Protein AF-A0A9W3KLZ2-F1 (afdb_monomer_lite)

Sequence (161 aa):
MPVNIFKDSNYKIVMDTFIFTRSITNVEMKDFDESSELDFRDRYNSYVSNKNINLKKDFKLLIIHMKHEINEKAKSSPLEGFVLNKGSGLVIGDKELASGNQFLEYQQTYITTDYMVGRTIKESGNIVLAIPNEYAKNKSLQLKLVQKIDGKNQLVYIDLN

pLDDT: mean 89.68, std 8.0, range [60.78, 97.56]

Radius of gyration: 16.18 Å; chains: 1; bounding box: 40×31×42 Å

Organism: NCBI:txid529122

Structure (mmCIF, N/CA/C/O backbone):
data_AF-A0A9W3KLZ2-F1
#
_entry.id   AF-A0A9W3KLZ2-F1
#
loop_
_atom_site.group_PDB
_atom_site.id
_atom_site.type_symbol
_atom_site.label_atom_id
_atom_site.label_alt_id
_atom_site.label_comp_id
_atom_site.label_asym_id
_atom_site.label_entity_id
_atom_site.label_seq_id
_atom_site.pdbx_PDB_ins_code
_atom_site.Cartn_x
_atom_site.Cartn_y
_atom_site.Cartn_z
_atom_site.occupancy
_atom_site.B_iso_or_equiv
_atom_site.auth_seq_id
_atom_site.auth_comp_id
_atom_site.auth_asym_id
_atom_site.auth_atom_id
_atom_site.pdbx_PDB_model_num
ATOM 1 N N . MET A 1 1 ? 10.276 -9.858 5.430 1.00 66.06 1 MET A N 1
ATOM 2 C CA . MET A 1 1 ? 11.121 -10.034 4.223 1.00 66.06 1 MET A CA 1
ATOM 3 C C . MET A 1 1 ? 10.537 -9.191 3.101 1.00 66.06 1 MET A C 1
ATOM 5 O O . MET A 1 1 ? 9.317 -9.079 3.072 1.00 66.06 1 MET A O 1
ATOM 9 N N . PRO A 1 2 ? 11.355 -8.609 2.208 1.00 86.69 2 PRO A N 1
ATOM 10 C CA . PRO A 1 2 ? 10.848 -7.821 1.090 1.00 86.69 2 PRO A CA 1
ATOM 11 C C . PRO A 1 2 ? 9.979 -8.673 0.155 1.00 86.69 2 PRO A C 1
ATOM 13 O O . PRO A 1 2 ? 10.335 -9.812 -0.145 1.00 86.69 2 PRO A O 1
ATOM 16 N N . VAL A 1 3 ? 8.861 -8.122 -0.316 1.00 93.31 3 VAL A N 1
ATOM 17 C CA . VAL A 1 3 ? 7.943 -8.772 -1.261 1.00 93.31 3 VAL A CA 1
ATO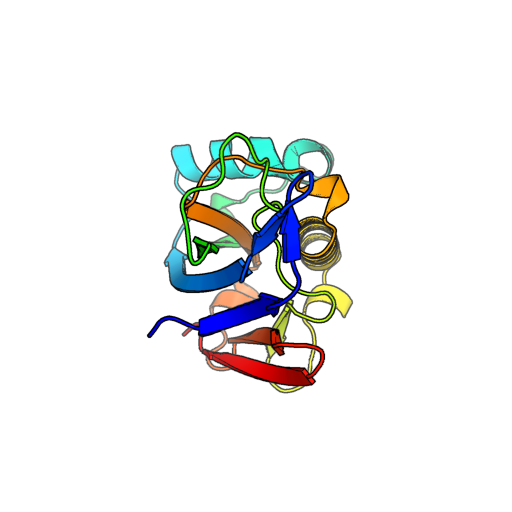M 18 C C . VAL A 1 3 ? 7.951 -7.991 -2.567 1.00 93.31 3 VAL A C 1
ATOM 20 O O . VAL A 1 3 ? 7.467 -6.862 -2.621 1.00 93.31 3 VAL A O 1
ATOM 23 N N . ASN A 1 4 ? 8.479 -8.588 -3.635 1.00 94.12 4 ASN A N 1
ATOM 24 C CA . ASN A 1 4 ? 8.435 -7.986 -4.968 1.00 94.12 4 ASN A CA 1
ATOM 25 C C . ASN A 1 4 ? 6.995 -8.010 -5.474 1.00 94.12 4 ASN A C 1
ATOM 27 O O . ASN A 1 4 ? 6.420 -9.082 -5.618 1.00 94.12 4 ASN A O 1
ATOM 31 N N . ILE A 1 5 ? 6.398 -6.854 -5.742 1.00 94.62 5 ILE A N 1
ATOM 32 C CA . ILE A 1 5 ? 5.016 -6.786 -6.230 1.00 94.62 5 ILE A CA 1
ATOM 33 C C . ILE A 1 5 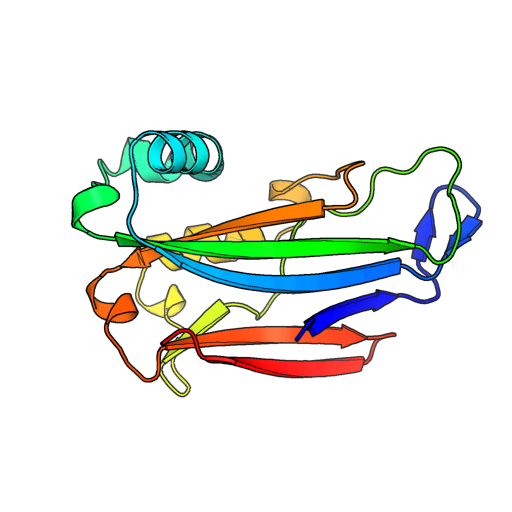? 4.955 -6.542 -7.731 1.00 94.62 5 ILE A C 1
ATOM 35 O O . ILE A 1 5 ? 4.014 -6.983 -8.381 1.00 94.62 5 ILE A O 1
ATOM 39 N N . PHE A 1 6 ? 5.956 -5.894 -8.312 1.00 94.81 6 PHE A N 1
ATOM 40 C CA . PHE A 1 6 ? 6.026 -5.685 -9.749 1.00 94.81 6 PHE A CA 1
ATOM 41 C C . PHE A 1 6 ? 7.460 -5.866 -10.223 1.00 94.81 6 PHE A C 1
ATOM 43 O O . PHE A 1 6 ? 8.388 -5.379 -9.580 1.00 94.81 6 PHE A O 1
ATOM 50 N N . LYS A 1 7 ? 7.630 -6.571 -11.337 1.00 94.75 7 LYS A N 1
ATOM 51 C CA . LYS A 1 7 ? 8.891 -6.648 -12.060 1.00 94.75 7 LYS A CA 1
ATOM 52 C C . LYS A 1 7 ? 8.597 -6.622 -13.549 1.00 94.75 7 LYS A C 1
ATOM 54 O O . LYS A 1 7 ? 7.804 -7.435 -14.024 1.00 94.75 7 LYS A O 1
ATOM 59 N N . ASP A 1 8 ? 9.267 -5.729 -14.258 1.00 93.69 8 ASP A N 1
ATOM 60 C CA . ASP A 1 8 ? 9.261 -5.681 -15.713 1.00 93.69 8 ASP A CA 1
ATOM 61 C C . ASP A 1 8 ? 10.703 -5.615 -16.214 1.00 93.69 8 ASP A C 1
ATOM 63 O O . ASP A 1 8 ? 11.407 -4.622 -16.022 1.00 93.69 8 ASP A O 1
ATOM 67 N N . SER A 1 9 ? 11.154 -6.711 -16.824 1.00 93.88 9 SER A N 1
ATOM 68 C CA . SER A 1 9 ? 12.493 -6.811 -17.411 1.00 93.88 9 SER A CA 1
ATOM 69 C C . SER A 1 9 ? 12.641 -6.039 -18.728 1.00 93.88 9 SER A C 1
ATOM 71 O O . SER A 1 9 ? 13.757 -5.911 -19.220 1.00 93.88 9 SER A O 1
ATOM 73 N N . ASN A 1 10 ? 11.541 -5.533 -19.297 1.00 92.31 10 ASN A N 1
ATOM 74 C CA . ASN A 1 10 ? 11.519 -4.736 -20.522 1.00 92.31 10 ASN A CA 1
ATOM 75 C C . ASN A 1 10 ? 11.023 -3.302 -20.269 1.00 92.31 10 ASN A C 1
ATOM 77 O O . ASN A 1 10 ? 10.494 -2.653 -21.179 1.00 92.31 10 ASN A O 1
ATOM 81 N N . TYR A 1 11 ? 11.189 -2.799 -19.043 1.00 89.00 11 TYR A N 1
ATOM 82 C CA . TYR A 1 11 ? 10.666 -1.502 -18.646 1.00 89.00 11 TYR A CA 1
ATOM 83 C C . TYR A 1 11 ? 11.409 -0.379 -19.375 1.00 89.00 11 TYR A C 1
ATOM 85 O O . TYR A 1 11 ? 12.622 -0.201 -19.231 1.00 89.00 11 TYR A O 1
ATOM 93 N N . LYS A 1 12 ? 10.676 0.387 -20.187 1.00 87.19 12 LYS A N 1
ATOM 94 C CA . LYS A 1 12 ? 11.258 1.452 -21.007 1.00 87.19 12 LYS A CA 1
ATOM 95 C C . LYS A 1 12 ? 11.318 2.759 -20.243 1.00 87.19 12 LYS A C 1
ATOM 97 O O . LYS A 1 12 ? 10.301 3.301 -19.814 1.00 87.19 12 LYS A O 1
ATOM 102 N N . ILE A 1 13 ? 12.518 3.307 -20.166 1.00 80.69 13 ILE A N 1
ATOM 103 C CA . ILE A 1 13 ? 12.788 4.610 -19.587 1.00 80.69 13 ILE A CA 1
ATOM 104 C C . ILE A 1 13 ? 13.496 5.436 -20.651 1.00 80.69 13 ILE A C 1
ATOM 106 O O . ILE A 1 13 ? 14.642 5.173 -21.012 1.00 80.69 13 ILE A O 1
ATOM 110 N N . VAL A 1 14 ? 12.804 6.459 -21.153 1.00 79.88 14 VAL A N 1
ATOM 111 C CA . VAL A 1 14 ? 13.256 7.235 -22.315 1.00 79.88 14 VAL A CA 1
ATOM 112 C C . VAL A 1 14 ? 13.456 6.290 -23.514 1.00 79.88 14 VAL A C 1
ATOM 114 O O . VAL A 1 14 ? 12.468 5.766 -24.026 1.00 79.88 14 VAL A O 1
ATOM 117 N N . MET A 1 15 ? 14.693 6.055 -23.955 1.00 79.06 15 MET A N 1
ATOM 118 C CA . MET A 1 15 ? 15.032 5.192 -25.095 1.00 79.06 15 MET A CA 1
ATOM 119 C C . MET A 1 15 ? 15.695 3.876 -24.672 1.00 79.06 15 MET A C 1
ATOM 121 O O . MET A 1 15 ? 15.858 2.989 -25.507 1.00 79.06 15 MET A O 1
ATOM 125 N N . ASP A 1 16 ? 16.026 3.737 -23.388 1.00 84.12 16 ASP A N 1
ATOM 126 C CA . ASP A 1 16 ? 16.756 2.594 -22.858 1.00 84.12 16 ASP A CA 1
ATOM 127 C C . ASP A 1 16 ? 15.800 1.641 -22.124 1.00 84.12 16 ASP A C 1
ATOM 129 O O . ASP A 1 16 ? 14.753 2.036 -21.594 1.00 84.12 16 ASP A O 1
ATOM 133 N N . THR A 1 17 ? 16.148 0.356 -22.134 1.00 89.06 17 THR A N 1
ATOM 134 C CA . THR A 1 17 ? 15.374 -0.705 -21.481 1.00 89.06 17 THR A CA 1
ATOM 135 C C . THR A 1 17 ? 16.082 -1.132 -20.207 1.00 89.06 17 THR A C 1
ATOM 137 O O . THR A 1 17 ? 17.271 -1.438 -20.237 1.00 89.06 17 THR A O 1
ATOM 140 N N . PHE A 1 18 ? 15.342 -1.169 -19.104 1.00 89.56 18 PHE A N 1
ATOM 141 C CA . PHE A 1 18 ? 15.845 -1.544 -17.788 1.00 89.56 18 PHE A CA 1
ATOM 142 C C . PHE A 1 18 ? 14.997 -2.662 -17.193 1.00 89.56 18 PHE A C 1
ATOM 144 O O . PHE A 1 18 ? 13.838 -2.861 -17.559 1.00 89.56 18 PHE A O 1
ATOM 151 N N . ILE A 1 19 ? 15.567 -3.348 -16.207 1.00 92.25 19 ILE A N 1
ATOM 152 C CA . ILE A 1 19 ? 14.798 -4.189 -15.297 1.00 92.25 19 ILE A CA 1
ATOM 153 C C . ILE A 1 19 ? 14.311 -3.286 -14.174 1.00 92.25 19 ILE A C 1
ATOM 155 O O . ILE A 1 19 ? 15.110 -2.860 -13.342 1.00 92.25 19 ILE A O 1
ATOM 159 N N . PHE A 1 20 ? 13.011 -3.009 -14.143 1.00 92.81 20 PHE A N 1
ATOM 160 C CA . PHE A 1 20 ? 12.377 -2.277 -13.053 1.00 92.81 20 PHE A CA 1
ATOM 161 C C . PHE A 1 20 ? 11.733 -3.250 -12.072 1.00 92.81 20 PHE A C 1
ATOM 163 O O . PHE A 1 20 ? 11.024 -4.173 -12.474 1.00 92.81 20 PHE A O 1
ATOM 170 N N . THR A 1 21 ? 11.961 -3.031 -10.780 1.00 94.19 21 THR A N 1
ATOM 171 C CA . THR A 1 21 ? 11.335 -3.788 -9.694 1.00 94.19 21 THR A CA 1
ATOM 172 C C . THR A 1 21 ? 10.721 -2.830 -8.681 1.00 94.19 21 THR A C 1
ATOM 174 O O . THR A 1 21 ? 11.359 -1.870 -8.254 1.00 94.19 21 THR A O 1
ATOM 177 N N . ARG A 1 22 ? 9.486 -3.115 -8.263 1.00 94.56 22 ARG A N 1
ATOM 178 C CA . ARG A 1 22 ? 8.816 -2.463 -7.136 1.00 94.56 22 ARG A CA 1
ATOM 179 C C . ARG A 1 22 ? 8.518 -3.496 -6.067 1.00 94.56 22 ARG A C 1
ATOM 181 O O . ARG A 1 22 ? 7.871 -4.512 -6.341 1.00 94.56 22 ARG A O 1
ATOM 188 N N . SER A 1 23 ? 8.929 -3.195 -4.843 1.00 96.00 23 SER A N 1
ATOM 189 C CA . SER A 1 23 ? 8.842 -4.124 -3.721 1.00 96.00 23 SER A CA 1
ATOM 190 C C . SER A 1 23 ? 8.315 -3.442 -2.473 1.00 96.00 23 SER A C 1
ATOM 192 O O . SER A 1 23 ? 8.601 -2.273 -2.222 1.00 96.00 23 SER A O 1
ATOM 194 N N . ILE A 1 24 ? 7.570 -4.195 -1.673 1.00 96.88 24 ILE A N 1
ATOM 195 C CA . ILE A 1 24 ? 7.212 -3.823 -0.307 1.00 96.88 24 ILE A CA 1
ATOM 196 C C . ILE A 1 24 ? 8.353 -4.277 0.595 1.00 96.88 24 ILE A C 1
ATOM 198 O O . ILE A 1 24 ? 8.695 -5.457 0.610 1.00 96.88 24 ILE A O 1
ATOM 202 N N . THR A 1 25 ? 8.964 -3.353 1.326 1.00 96.56 25 THR A N 1
ATOM 203 C CA . THR A 1 25 ? 10.090 -3.643 2.224 1.00 96.56 25 THR A CA 1
ATOM 204 C C . THR A 1 25 ? 9.621 -3.934 3.642 1.00 96.56 25 THR A C 1
ATOM 206 O O . THR A 1 25 ? 10.184 -4.806 4.303 1.00 96.56 25 THR A O 1
ATOM 209 N N . ASN A 1 26 ? 8.582 -3.230 4.090 1.00 95.75 26 ASN A N 1
ATOM 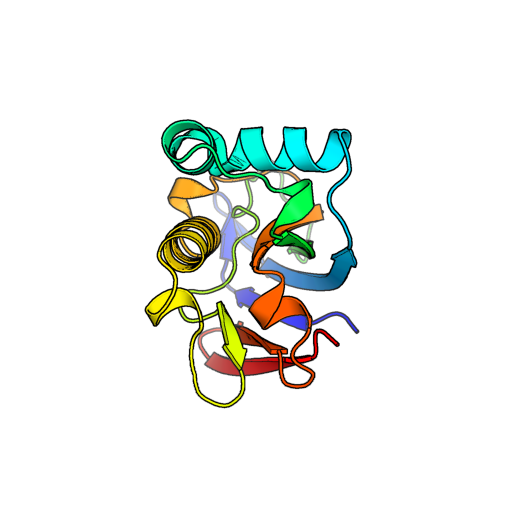210 C CA . ASN A 1 26 ? 7.984 -3.385 5.406 1.00 95.75 26 ASN A CA 1
ATOM 211 C C . ASN A 1 26 ? 6.504 -2.986 5.376 1.00 95.75 26 ASN A C 1
ATOM 213 O O . ASN A 1 26 ? 6.109 -2.114 4.602 1.00 95.75 26 ASN A O 1
ATOM 217 N N . VAL A 1 27 ? 5.702 -3.585 6.250 1.00 96.06 27 VAL A N 1
ATOM 218 C CA . VAL A 1 27 ? 4.324 -3.165 6.507 1.00 96.06 27 VAL A CA 1
ATOM 219 C C . VAL A 1 27 ? 4.174 -2.984 8.008 1.00 96.06 27 VAL A C 1
ATOM 221 O O . VAL A 1 27 ? 4.537 -3.871 8.772 1.00 96.06 27 VAL A O 1
ATOM 224 N N . GLU A 1 28 ? 3.667 -1.833 8.431 1.00 95.25 28 GLU A N 1
ATOM 225 C CA . GLU A 1 28 ? 3.451 -1.523 9.842 1.00 95.25 28 GLU A CA 1
ATOM 226 C C . GLU A 1 28 ? 2.049 -0.967 10.062 1.00 95.25 28 GLU A C 1
ATOM 228 O O . GLU A 1 28 ? 1.527 -0.213 9.241 1.00 95.25 28 GLU A O 1
ATOM 233 N N . MET A 1 29 ? 1.449 -1.327 11.193 1.00 96.00 29 MET A N 1
ATOM 234 C CA . MET A 1 29 ? 0.184 -0.770 11.647 1.00 96.00 29 MET A CA 1
ATOM 235 C C . MET A 1 29 ? 0.406 -0.056 12.978 1.00 96.00 29 MET A C 1
ATOM 237 O O . MET A 1 29 ? 0.980 -0.626 13.905 1.00 96.00 29 MET A O 1
ATOM 241 N N . LYS A 1 30 ? -0.041 1.195 13.076 1.00 96.44 30 LYS A N 1
ATOM 242 C CA . LYS A 1 30 ? 0.120 2.027 14.273 1.00 96.44 30 LYS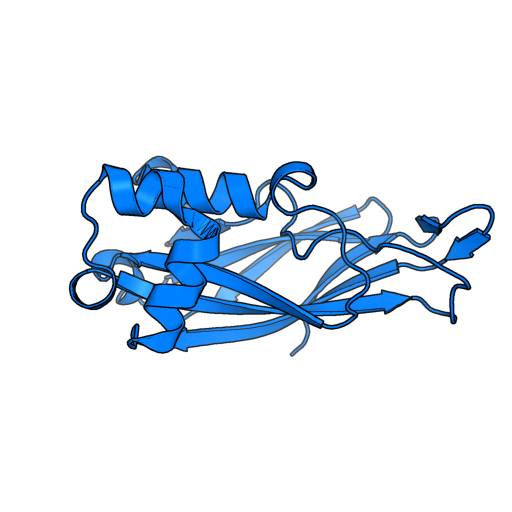 A CA 1
ATOM 243 C C . LYS A 1 30 ? -1.083 2.935 14.508 1.00 96.44 30 LYS A C 1
ATOM 245 O O . LYS A 1 30 ? -1.981 3.036 13.675 1.00 96.44 30 LYS A O 1
ATOM 250 N N . ASP A 1 31 ? -1.110 3.582 15.664 1.00 97.31 31 ASP A N 1
ATOM 251 C CA . ASP A 1 31 ? -2.065 4.653 15.943 1.00 97.31 31 ASP A CA 1
ATOM 252 C C . ASP A 1 31 ? -1.732 5.919 15.151 1.00 97.31 31 ASP A C 1
ATOM 254 O O . ASP A 1 31 ? -0.567 6.200 14.860 1.00 97.31 31 ASP A O 1
ATOM 258 N N . PHE A 1 32 ? -2.766 6.690 14.813 1.00 96.50 32 PHE A N 1
ATOM 259 C CA . PHE A 1 32 ? -2.579 8.032 14.277 1.00 96.50 32 PHE A CA 1
ATOM 260 C C . PHE A 1 32 ? -2.091 8.979 15.378 1.00 96.50 32 PHE A C 1
ATOM 262 O O . PHE A 1 32 ? -2.677 9.075 16.458 1.00 96.50 32 PHE A O 1
ATOM 269 N N . ASP A 1 33 ? -1.051 9.734 15.057 1.00 94.75 33 ASP A N 1
ATOM 270 C CA . ASP A 1 33 ? -0.582 10.904 15.795 1.00 94.75 33 ASP A CA 1
ATOM 271 C C . ASP A 1 33 ? -0.881 12.187 14.991 1.00 94.75 33 ASP A C 1
ATOM 273 O O . ASP A 1 33 ? -1.494 12.144 13.925 1.00 94.75 33 ASP A O 1
ATOM 277 N N . GLU A 1 34 ? -0.507 13.357 15.512 1.00 91.88 34 GLU A N 1
ATOM 278 C CA . GLU A 1 34 ? -0.744 14.635 14.818 1.00 91.88 34 GLU A CA 1
ATOM 279 C C . GLU A 1 34 ? -0.053 14.715 13.454 1.00 91.88 34 GLU A C 1
ATOM 281 O O . GLU A 1 34 ? -0.658 15.160 12.481 1.00 91.88 34 GLU A O 1
ATOM 286 N N . SER A 1 35 ? 1.197 14.258 13.365 1.00 93.69 35 SER A N 1
ATOM 287 C CA . SER A 1 35 ? 1.984 14.357 12.135 1.00 93.69 35 SER A CA 1
ATOM 288 C C . SER A 1 35 ? 1.445 13.434 11.045 1.00 93.69 35 SER A C 1
ATOM 290 O O . SER A 1 35 ? 1.318 13.843 9.892 1.00 93.69 35 SER A O 1
ATOM 292 N N . SER A 1 36 ? 1.106 12.202 11.407 1.00 93.75 36 SER A N 1
ATOM 293 C CA . SER A 1 36 ? 0.568 11.212 10.481 1.00 93.75 36 SER A CA 1
ATOM 294 C C . SER A 1 36 ? -0.870 11.508 10.067 1.00 93.75 36 SER A C 1
ATOM 296 O O . SER A 1 36 ? -1.253 11.181 8.947 1.00 93.75 36 SER A O 1
ATOM 298 N N . GLU A 1 37 ? -1.659 12.170 10.916 1.00 92.06 37 GLU A N 1
ATOM 299 C CA . GLU A 1 37 ? -2.970 12.680 10.520 1.00 92.06 37 GLU A CA 1
ATOM 300 C C . GLU A 1 37 ? -2.850 13.768 9.443 1.00 92.06 37 GLU A C 1
ATOM 302 O O . GLU A 1 37 ? -3.595 13.733 8.463 1.00 92.06 37 GLU A O 1
ATOM 307 N N . LEU A 1 38 ? -1.907 14.704 9.595 1.00 90.69 38 LEU A N 1
ATOM 308 C CA . LEU A 1 38 ? -1.658 15.746 8.596 1.00 90.69 38 LEU A CA 1
ATOM 309 C C . LEU A 1 38 ? -1.184 15.149 7.263 1.00 90.69 38 LEU A C 1
ATOM 311 O O . LEU A 1 38 ? -1.818 15.400 6.241 1.00 90.69 38 LEU A O 1
ATOM 315 N N . ASP A 1 39 ? -0.162 14.281 7.276 1.00 91.25 39 ASP A N 1
ATOM 316 C CA . ASP A 1 39 ? 0.326 13.598 6.060 1.00 91.25 39 ASP A CA 1
ATOM 317 C C . ASP A 1 39 ? -0.788 12.793 5.371 1.00 91.25 39 ASP A C 1
ATOM 319 O O . ASP A 1 39 ? -0.923 12.801 4.147 1.00 91.25 39 ASP A O 1
ATOM 323 N N . PHE A 1 40 ? -1.643 12.125 6.149 1.00 92.38 40 PHE A N 1
ATOM 324 C CA . PHE A 1 40 ? -2.762 11.375 5.593 1.00 92.38 40 PHE A CA 1
ATOM 325 C C . PHE A 1 40 ? -3.810 12.295 4.951 1.00 92.38 40 PHE A C 1
ATOM 327 O O . PHE A 1 40 ? -4.314 12.005 3.861 1.00 92.38 40 PHE A O 1
ATOM 334 N N . ARG A 1 41 ? -4.146 13.413 5.606 1.00 89.69 41 ARG A N 1
ATOM 335 C CA . ARG A 1 41 ? -5.087 14.406 5.071 1.00 89.69 41 ARG A CA 1
ATOM 336 C C . ARG A 1 41 ? -4.557 15.039 3.796 1.00 89.69 41 ARG A C 1
ATOM 338 O O . ARG A 1 41 ? -5.342 15.181 2.869 1.00 89.69 41 ARG A O 1
ATOM 345 N N . ASP A 1 42 ? -3.264 15.320 3.694 1.00 87.06 42 ASP A N 1
ATOM 346 C CA . ASP A 1 42 ? -2.670 15.863 2.467 1.00 87.06 42 ASP A CA 1
ATOM 347 C C . ASP A 1 42 ? -2.841 14.911 1.271 1.00 87.06 42 ASP A C 1
ATOM 349 O O . ASP A 1 42 ? -3.095 15.352 0.150 1.00 87.06 42 ASP A O 1
ATOM 353 N N . ARG A 1 43 ? -2.792 13.594 1.511 1.00 86.75 43 ARG A N 1
ATOM 354 C CA . ARG A 1 43 ? -2.945 12.561 0.470 1.00 86.75 43 ARG A CA 1
ATOM 355 C C . ARG A 1 43 ? -4.401 12.263 0.100 1.00 86.75 43 ARG A C 1
ATOM 357 O O . ARG A 1 43 ? -4.678 11.947 -1.052 1.00 86.75 43 ARG A O 1
ATOM 364 N N . TYR A 1 44 ? -5.336 12.358 1.050 1.00 86.00 44 TYR A N 1
ATOM 365 C CA . TYR A 1 44 ? -6.737 11.930 0.870 1.00 86.00 44 TYR A CA 1
ATOM 366 C C . TYR A 1 44 ? -7.780 13.030 1.133 1.00 86.00 44 TYR A C 1
ATOM 368 O O . TYR A 1 44 ? -8.958 12.732 1.361 1.00 86.00 44 TYR A O 1
ATOM 376 N N . ASN A 1 45 ? -7.362 14.299 1.096 1.00 75.75 45 ASN A N 1
ATOM 377 C CA . ASN A 1 45 ? -8.103 15.458 1.608 1.00 75.75 45 ASN A CA 1
ATOM 378 C C . ASN A 1 45 ? -9.580 15.507 1.182 1.00 75.75 45 ASN A C 1
ATOM 380 O O . ASN A 1 45 ? -10.468 15.722 2.007 1.00 75.75 45 ASN A O 1
ATOM 384 N N . SER A 1 46 ? -9.853 15.253 -0.102 1.00 71.25 46 SER A N 1
ATOM 385 C CA . SER A 1 46 ? -11.193 15.358 -0.690 1.00 71.25 46 SER A CA 1
ATOM 386 C C . SER A 1 46 ? -12.227 14.455 -0.013 1.00 71.25 46 SER A C 1
ATOM 388 O O . SER A 1 46 ? -13.388 14.840 0.096 1.00 71.25 46 SER A O 1
ATOM 390 N N . TYR A 1 47 ? -11.843 13.276 0.475 1.00 72.81 47 TYR A N 1
ATOM 391 C CA . TYR A 1 47 ? -12.776 12.370 1.145 1.00 72.81 47 TYR A CA 1
ATOM 392 C C . TYR A 1 47 ? -12.822 12.624 2.655 1.00 72.81 47 TYR A C 1
ATOM 394 O O . TYR A 1 47 ? -13.902 12.694 3.245 1.00 72.81 47 TYR A O 1
ATOM 402 N N . VAL A 1 48 ? -11.656 12.799 3.284 1.00 73.50 48 VAL A N 1
ATOM 403 C CA . VAL A 1 48 ? -11.536 12.923 4.746 1.00 73.50 48 VAL A CA 1
ATOM 404 C C . VAL A 1 48 ? -12.191 14.210 5.252 1.00 73.50 48 VAL A C 1
ATOM 406 O O . VAL A 1 48 ? -12.941 14.175 6.231 1.00 73.50 48 VAL A O 1
ATOM 409 N N . SER A 1 49 ? -11.950 15.335 4.574 1.00 71.44 49 SER A N 1
ATOM 410 C CA . SER A 1 49 ? -12.469 16.642 4.989 1.00 71.44 49 SER A CA 1
ATOM 411 C C . SER A 1 49 ? -13.973 16.772 4.742 1.00 71.44 49 SER A C 1
ATOM 413 O O . SER A 1 49 ? -14.690 17.295 5.589 1.00 71.44 49 SER A O 1
ATOM 415 N N . ASN A 1 50 ? -14.486 16.199 3.649 1.00 74.88 50 ASN A N 1
ATOM 416 C CA . ASN A 1 50 ? -15.917 16.243 3.321 1.00 74.88 50 ASN A CA 1
ATOM 417 C C . ASN A 1 50 ? -16.792 15.373 4.237 1.00 74.88 50 ASN A C 1
ATOM 419 O O . ASN A 1 50 ? -17.997 15.597 4.334 1.00 74.88 50 ASN A O 1
ATOM 423 N N . LYS A 1 51 ? -16.212 14.358 4.886 1.00 79.69 51 LYS A N 1
ATOM 424 C CA . LYS A 1 51 ? -16.942 13.395 5.727 1.00 79.69 51 LYS A CA 1
ATOM 425 C C . LYS A 1 51 ? -16.700 13.577 7.230 1.00 79.69 51 LYS A C 1
ATOM 427 O O . LYS A 1 51 ? -17.233 12.792 8.006 1.00 79.69 51 LYS A O 1
ATOM 432 N N . ASN A 1 52 ? -15.931 14.595 7.636 1.00 78.88 52 ASN A N 1
ATOM 433 C CA . ASN A 1 52 ? -15.584 14.886 9.034 1.00 78.88 52 ASN A CA 1
ATOM 434 C C . ASN A 1 52 ? -15.064 13.651 9.804 1.00 78.88 52 ASN A C 1
ATOM 436 O O . ASN A 1 52 ? -15.493 13.358 10.920 1.00 78.88 52 ASN A O 1
ATOM 440 N N . ILE A 1 53 ? -14.170 12.886 9.171 1.00 85.19 53 ILE A N 1
ATOM 441 C CA . ILE A 1 53 ? -13.651 11.629 9.726 1.00 85.19 53 ILE A CA 1
ATOM 442 C C . ILE A 1 53 ? -12.670 11.923 10.870 1.00 85.19 53 ILE A C 1
ATOM 444 O O . ILE A 1 53 ? -11.729 12.707 10.701 1.00 85.19 53 ILE A O 1
ATOM 448 N N . ASN A 1 54 ? -12.855 11.250 12.012 1.00 89.12 54 ASN A N 1
ATOM 449 C CA . ASN A 1 54 ? -11.935 11.300 13.148 1.00 89.12 54 ASN A CA 1
ATOM 450 C C . ASN A 1 54 ? -10.920 10.145 13.078 1.00 89.12 54 ASN A C 1
ATOM 452 O O . ASN A 1 54 ? -11.142 9.056 13.609 1.00 89.12 54 ASN A O 1
ATOM 456 N N . LEU A 1 55 ? -9.791 10.393 12.408 1.00 91.81 55 LEU A N 1
ATOM 457 C CA . LEU A 1 55 ? -8.763 9.380 12.144 1.00 91.81 55 LEU A CA 1
ATOM 458 C C . LEU A 1 55 ? -8.174 8.787 13.432 1.00 91.81 55 LEU A C 1
ATOM 460 O O . LEU A 1 55 ? -8.099 7.569 13.557 1.00 91.81 55 LEU A O 1
ATOM 464 N N . LYS A 1 56 ? -7.837 9.626 14.420 1.00 92.62 56 LYS A N 1
ATOM 465 C CA . LYS A 1 56 ? -7.235 9.185 15.692 1.00 92.62 56 LYS A CA 1
ATOM 466 C C . LYS A 1 56 ? -8.136 8.281 16.521 1.00 92.62 56 LYS A C 1
ATOM 468 O O . LYS A 1 56 ? -7.648 7.391 17.210 1.00 92.62 56 LYS A O 1
ATOM 473 N N . LYS A 1 57 ? -9.445 8.531 16.498 1.00 92.75 57 LYS A N 1
ATOM 474 C CA . LYS A 1 57 ? -10.396 7.787 17.327 1.00 92.75 57 LYS A CA 1
ATOM 475 C C . LYS A 1 57 ? -10.849 6.489 16.669 1.00 92.75 57 LYS A C 1
ATOM 477 O O . LYS A 1 57 ? -10.989 5.474 17.353 1.00 92.75 57 LYS A O 1
ATOM 482 N N . ASP A 1 58 ? -11.090 6.526 15.362 1.00 94.12 58 ASP A N 1
ATOM 483 C CA . ASP A 1 58 ? -11.871 5.488 14.688 1.00 94.12 58 ASP A CA 1
ATOM 484 C C . ASP A 1 58 ? -11.017 4.565 13.800 1.00 94.12 58 ASP A C 1
ATOM 486 O O . ASP A 1 58 ? -11.499 3.511 13.375 1.00 94.12 58 ASP A O 1
ATOM 490 N N . PHE A 1 59 ? -9.744 4.907 13.557 1.00 96.00 59 PHE A N 1
ATOM 491 C CA . PHE A 1 59 ? -8.878 4.201 12.612 1.00 96.00 59 PHE A CA 1
ATOM 492 C C . PHE A 1 59 ? -7.486 3.892 13.182 1.00 96.00 59 PHE A C 1
ATOM 494 O O . PHE A 1 59 ? -6.940 4.633 13.996 1.00 96.00 59 PHE A O 1
ATOM 501 N N . LYS A 1 60 ? -6.880 2.817 12.670 1.00 97.00 60 LYS A N 1
ATOM 502 C CA . LYS A 1 60 ? -5.432 2.585 12.693 1.00 97.00 60 LYS A CA 1
ATOM 503 C C . LYS A 1 60 ? -4.823 3.021 11.366 1.00 97.00 60 LYS A C 1
ATOM 505 O O . LYS A 1 60 ? -5.453 2.908 10.314 1.00 97.00 60 LYS A O 1
ATOM 510 N N . LEU A 1 61 ? -3.581 3.474 11.413 1.00 97.44 61 LEU A N 1
ATOM 511 C CA . LEU A 1 61 ? -2.780 3.793 10.244 1.00 97.44 61 LEU A CA 1
ATOM 512 C C . LEU A 1 61 ? -1.973 2.564 9.822 1.00 97.44 61 LEU A C 1
ATOM 514 O O . LEU A 1 61 ? -1.137 2.085 10.584 1.00 97.44 61 LEU A O 1
ATOM 518 N N . LEU A 1 62 ? -2.192 2.090 8.600 1.00 97.56 62 LEU A N 1
ATOM 519 C CA . LEU A 1 62 ? -1.326 1.134 7.923 1.00 97.56 62 LEU A CA 1
ATOM 520 C C . LEU A 1 62 ? -0.339 1.889 7.036 1.00 97.56 62 LEU A C 1
ATOM 522 O O . LEU A 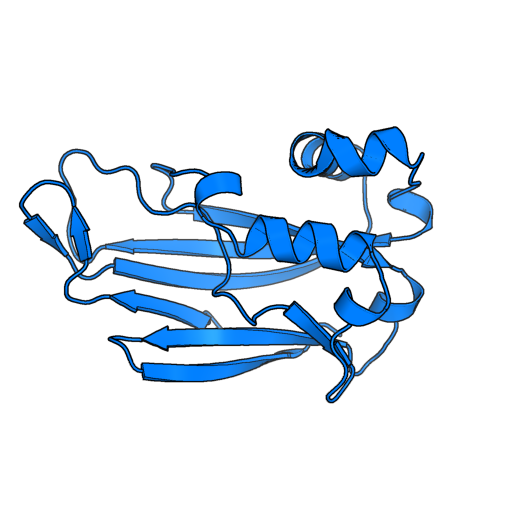1 62 ? -0.754 2.674 6.183 1.00 97.56 62 LEU A O 1
ATOM 526 N N . ILE A 1 63 ? 0.949 1.609 7.193 1.00 96.94 63 ILE A N 1
ATOM 527 C CA . ILE A 1 63 ? 2.018 2.134 6.348 1.00 96.94 63 ILE A CA 1
ATOM 528 C C . ILE A 1 63 ? 2.677 0.960 5.632 1.00 96.94 63 ILE A C 1
ATOM 530 O O . ILE A 1 63 ? 3.186 0.029 6.253 1.00 96.94 63 ILE A O 1
ATOM 534 N N . ILE A 1 64 ? 2.674 1.017 4.306 1.00 97.06 64 ILE A N 1
ATOM 535 C CA . ILE A 1 64 ? 3.323 0.051 3.426 1.00 97.06 64 ILE A CA 1
ATOM 536 C C . ILE A 1 64 ? 4.559 0.743 2.866 1.00 97.06 64 ILE A C 1
ATOM 538 O O . ILE A 1 64 ? 4.461 1.611 1.997 1.00 97.06 64 ILE A O 1
ATOM 542 N N . HIS A 1 65 ? 5.724 0.382 3.391 1.00 96.81 65 HIS A N 1
ATOM 543 C CA . HIS A 1 65 ? 7.012 0.899 2.946 1.00 96.81 65 HIS A CA 1
ATOM 544 C C . HIS A 1 65 ? 7.428 0.206 1.661 1.00 96.81 65 HIS A C 1
ATOM 546 O O . HIS A 1 65 ? 7.357 -1.020 1.546 1.00 96.81 65 HIS A O 1
ATOM 552 N N . MET A 1 66 ? 7.862 0.996 0.687 1.00 96.19 66 MET A N 1
ATOM 553 C CA . MET A 1 66 ? 8.130 0.527 -0.662 1.00 96.19 66 MET A CA 1
ATOM 554 C C . MET A 1 66 ? 9.470 1.022 -1.180 1.00 96.19 66 MET A C 1
ATOM 556 O O . MET A 1 66 ? 9.966 2.086 -0.795 1.00 96.19 66 MET A O 1
ATOM 560 N N . LYS A 1 67 ? 10.028 0.239 -2.099 1.00 95.12 67 LYS A N 1
ATOM 561 C CA . LYS A 1 67 ? 11.246 0.562 -2.829 1.00 95.12 67 LYS A CA 1
ATOM 562 C C . LYS A 1 67 ? 11.056 0.310 -4.322 1.00 95.12 67 LYS A C 1
ATOM 564 O O . LYS A 1 67 ? 10.411 -0.665 -4.712 1.00 95.12 67 LYS A O 1
ATOM 569 N N . HIS A 1 68 ? 11.638 1.183 -5.130 1.00 92.50 68 HIS A N 1
ATOM 570 C CA . HIS A 1 68 ? 11.886 0.984 -6.546 1.00 92.50 68 HIS A CA 1
ATOM 571 C C . HIS A 1 68 ? 13.363 0.700 -6.778 1.00 92.50 68 HIS A C 1
ATOM 573 O O . HIS A 1 68 ? 14.232 1.346 -6.194 1.00 92.50 68 HIS A O 1
ATOM 579 N N . GLU A 1 69 ? 13.636 -0.251 -7.657 1.00 91.69 69 GLU A N 1
ATOM 580 C CA . GLU A 1 69 ? 14.981 -0.614 -8.073 1.00 91.69 69 GLU A CA 1
ATOM 581 C C . GLU A 1 69 ? 15.021 -0.723 -9.593 1.00 91.69 69 GLU A C 1
ATOM 583 O O . GLU A 1 69 ? 14.125 -1.294 -10.217 1.00 91.69 69 GLU A O 1
ATOM 588 N N . I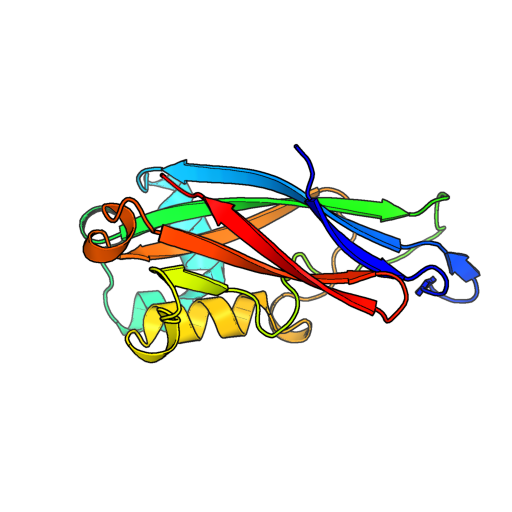LE A 1 70 ? 16.080 -0.172 -10.173 1.00 89.44 70 ILE A N 1
ATOM 589 C CA . ILE A 1 70 ? 16.468 -0.393 -11.561 1.00 89.44 70 ILE A CA 1
ATOM 590 C C . ILE A 1 70 ? 17.848 -1.045 -11.560 1.00 89.44 70 ILE A C 1
ATOM 592 O O . ILE A 1 70 ? 18.677 -0.736 -10.704 1.00 89.44 70 ILE A O 1
ATOM 596 N N . ASN A 1 71 ? 18.092 -1.973 -12.483 1.00 86.31 71 ASN A N 1
ATOM 597 C CA . ASN A 1 71 ? 19.359 -2.712 -12.544 1.00 86.31 71 ASN A CA 1
ATOM 598 C C . ASN A 1 71 ? 20.584 -1.817 -12.812 1.00 86.31 71 ASN A C 1
ATOM 600 O O . ASN A 1 71 ? 21.705 -2.229 -12.528 1.00 86.31 71 ASN A O 1
ATOM 604 N N . GLU A 1 72 ? 20.382 -0.608 -13.339 1.00 81.00 72 GLU A N 1
ATOM 605 C CA . GLU A 1 72 ? 21.440 0.339 -13.702 1.00 81.00 72 GLU A CA 1
ATOM 606 C C . GLU A 1 72 ? 21.014 1.788 -13.425 1.00 81.00 72 GLU A C 1
ATOM 608 O O . GLU A 1 72 ? 19.832 2.079 -13.272 1.00 81.00 72 GLU A O 1
ATOM 613 N N . LYS A 1 73 ? 21.963 2.736 -13.384 1.00 77.31 73 LYS A N 1
ATOM 614 C CA . LYS A 1 73 ? 21.638 4.164 -13.225 1.00 77.31 73 LYS A CA 1
ATOM 615 C C . LYS A 1 73 ? 21.069 4.740 -14.523 1.00 77.31 73 LYS A C 1
ATOM 617 O O . LYS A 1 73 ? 21.797 4.891 -15.502 1.00 77.31 73 LYS A O 1
ATOM 622 N N . ALA A 1 74 ? 19.805 5.151 -14.506 1.00 72.25 74 ALA A N 1
ATOM 623 C CA . ALA A 1 74 ? 19.203 5.883 -15.617 1.00 72.25 74 ALA A CA 1
ATOM 624 C C . ALA A 1 74 ? 19.531 7.394 -15.563 1.00 72.25 74 ALA A C 1
ATOM 626 O O . ALA A 1 74 ? 19.690 7.972 -14.488 1.00 72.25 74 ALA A O 1
ATOM 627 N N . LYS A 1 75 ? 19.638 8.048 -16.730 1.00 65.69 75 LYS A N 1
ATOM 628 C CA . LYS A 1 75 ? 20.090 9.453 -16.857 1.00 65.69 75 LYS A CA 1
ATOM 629 C C . LYS A 1 75 ? 19.062 10.506 -16.409 1.00 65.69 75 LYS A C 1
ATOM 631 O O . LYS A 1 75 ? 19.464 11.595 -16.014 1.00 65.69 75 LYS A O 1
ATOM 636 N N . SER A 1 76 ? 17.763 10.223 -16.506 1.00 63.91 76 SER A N 1
ATOM 637 C CA . SER A 1 76 ? 16.658 11.076 -16.034 1.00 63.91 76 SER A CA 1
ATOM 638 C C . SER A 1 76 ? 15.342 10.332 -16.234 1.00 63.91 76 SER A C 1
ATOM 640 O O . SER A 1 76 ? 14.986 10.027 -17.376 1.00 63.91 76 SER A O 1
ATOM 642 N N . SER A 1 77 ? 14.652 9.996 -15.138 1.00 60.78 77 SER A N 1
ATOM 643 C CA . SER A 1 77 ? 13.599 8.979 -15.199 1.00 60.78 77 SER A CA 1
ATOM 644 C C . SER A 1 77 ? 12.611 9.096 -14.045 1.00 60.78 77 SER A C 1
ATOM 646 O O . SER A 1 77 ? 12.865 8.557 -12.968 1.00 60.78 77 SER A O 1
ATOM 648 N N . PRO A 1 78 ? 11.466 9.767 -14.232 1.00 66.19 78 PRO A N 1
ATOM 649 C CA . PRO A 1 78 ? 10.362 9.577 -13.311 1.00 66.19 78 PRO A CA 1
ATOM 650 C C . PRO A 1 78 ? 9.923 8.100 -13.384 1.00 66.19 78 PRO A C 1
ATOM 652 O O . PRO A 1 78 ? 9.473 7.626 -14.426 1.00 66.19 78 PRO A O 1
ATOM 655 N N . LEU A 1 79 ? 10.114 7.375 -12.286 1.00 74.44 79 LEU A N 1
ATOM 656 C CA . LEU A 1 79 ? 9.599 6.034 -12.023 1.00 74.44 79 LEU A CA 1
ATOM 657 C C . LEU A 1 79 ? 8.074 6.095 -11.850 1.00 74.44 79 LEU A C 1
ATOM 659 O O . LEU A 1 79 ? 7.494 7.173 -11.667 1.00 74.44 79 LEU A O 1
ATOM 663 N N . GLU A 1 80 ? 7.411 4.940 -11.880 1.00 79.56 80 GLU A N 1
ATOM 664 C CA . GLU A 1 80 ? 6.011 4.857 -11.450 1.00 79.56 80 GLU A CA 1
ATOM 665 C C . GLU A 1 80 ? 5.848 5.391 -10.023 1.00 79.56 80 GLU A C 1
ATOM 667 O O . GLU A 1 80 ? 6.790 5.373 -9.233 1.00 79.56 80 GLU A O 1
ATOM 672 N N . GLY A 1 81 ? 4.651 5.862 -9.678 1.00 84.38 81 GLY A N 1
ATOM 673 C CA . GLY A 1 81 ? 4.321 6.168 -8.291 1.00 84.38 81 GLY A CA 1
ATOM 674 C C . GLY A 1 81 ? 4.436 4.944 -7.383 1.00 84.38 81 GLY A C 1
ATOM 675 O O . GLY A 1 81 ? 4.524 3.797 -7.830 1.00 84.38 81 GLY A O 1
ATOM 676 N N . PHE A 1 82 ? 4.389 5.182 -6.075 1.00 91.38 82 PHE A N 1
ATOM 677 C CA . PHE A 1 82 ? 4.232 4.096 -5.110 1.00 91.38 82 PHE A CA 1
ATOM 678 C C . PHE A 1 82 ? 2.772 3.636 -5.113 1.00 91.38 82 PHE A C 1
ATOM 680 O O . PHE A 1 82 ? 1.918 4.246 -4.475 1.00 91.38 82 PHE A O 1
ATOM 687 N N . VAL A 1 83 ? 2.492 2.582 -5.876 1.00 93.62 83 VAL A N 1
ATOM 688 C CA . VAL A 1 83 ? 1.149 2.026 -6.101 1.00 93.62 83 VAL A CA 1
ATOM 689 C C . VAL A 1 83 ? 1.177 0.500 -5.962 1.00 93.62 83 VAL A C 1
ATOM 691 O O . VAL A 1 83 ? 2.184 -0.155 -6.239 1.00 93.62 83 VAL A O 1
ATOM 694 N N . LEU A 1 84 ? 0.072 -0.086 -5.503 1.00 94.81 84 LEU A N 1
ATOM 695 C CA . LEU A 1 84 ? -0.154 -1.530 -5.535 1.00 94.81 84 LEU A CA 1
ATOM 696 C C . LEU A 1 84 ? -0.774 -1.951 -6.870 1.00 94.81 84 LEU A C 1
ATOM 698 O O . LEU A 1 84 ? -1.541 -1.218 -7.483 1.00 94.81 84 LEU A O 1
ATOM 702 N N . ASN A 1 85 ? -0.532 -3.182 -7.311 1.00 94.25 85 ASN A N 1
ATOM 703 C CA . ASN A 1 85 ? -1.206 -3.667 -8.513 1.00 94.25 85 ASN A CA 1
ATOM 704 C C . ASN A 1 85 ? -2.719 -3.786 -8.279 1.00 94.25 85 ASN A C 1
ATOM 706 O O . ASN A 1 85 ? -3.150 -4.299 -7.244 1.00 94.25 85 ASN A O 1
ATOM 710 N N . LYS A 1 86 ? -3.521 -3.382 -9.271 1.00 92.00 86 LYS A N 1
ATOM 711 C CA . LYS A 1 86 ? -4.983 -3.542 -9.256 1.00 92.00 86 LYS A CA 1
ATOM 712 C C . LYS A 1 86 ? -5.398 -4.960 -8.840 1.00 92.00 86 LYS A C 1
ATOM 714 O O . LYS A 1 86 ? -4.860 -5.938 -9.357 1.00 92.00 86 LYS A O 1
ATOM 719 N N . GLY A 1 87 ? -6.366 -5.041 -7.925 1.00 91.31 87 GLY A N 1
ATOM 720 C CA . GLY A 1 87 ? -6.805 -6.282 -7.273 1.00 91.31 87 GLY A CA 1
ATOM 721 C C . GLY A 1 87 ? -6.103 -6.570 -5.940 1.00 91.31 87 GLY A C 1
ATOM 722 O O . GLY A 1 87 ? -6.485 -7.512 -5.250 1.00 91.31 87 GLY A O 1
ATOM 723 N N . SER A 1 88 ? -5.100 -5.770 -5.564 1.00 94.88 88 SER A N 1
ATOM 724 C CA . SER A 1 88 ? -4.529 -5.769 -4.211 1.00 94.88 88 SER A CA 1
ATOM 725 C C . SER A 1 88 ? -5.403 -4.950 -3.263 1.00 94.88 88 SER A C 1
ATOM 727 O O . SER A 1 88 ? -5.978 -3.941 -3.669 1.00 94.88 88 SER A O 1
ATOM 729 N N . GLY A 1 89 ? -5.472 -5.349 -1.996 1.00 95.12 89 GLY A N 1
ATOM 730 C CA . GLY A 1 89 ? -6.309 -4.686 -1.003 1.00 95.12 89 GLY A CA 1
ATOM 731 C C . GLY A 1 89 ? -6.378 -5.443 0.319 1.00 95.12 89 GLY A C 1
ATOM 732 O O . GLY A 1 89 ? -5.758 -6.489 0.495 1.00 95.12 89 GLY A O 1
ATOM 733 N N . LEU A 1 90 ? -7.138 -4.896 1.262 1.00 96.56 90 LEU A N 1
ATOM 734 C CA . LEU A 1 90 ? -7.356 -5.494 2.578 1.00 96.56 90 LEU A CA 1
ATOM 735 C C . LEU A 1 90 ? -8.447 -6.560 2.527 1.00 96.56 90 LEU A C 1
ATOM 737 O O . LEU A 1 90 ? -9.526 -6.321 1.971 1.00 96.56 90 LEU A O 1
ATOM 741 N N . VAL A 1 91 ? -8.175 -7.698 3.160 1.00 96.56 91 VAL A N 1
ATOM 742 C CA . VAL A 1 91 ? -9.093 -8.835 3.247 1.00 96.56 91 VAL A CA 1
ATOM 743 C C . VAL A 1 91 ? -9.166 -9.393 4.667 1.00 96.56 91 VAL A C 1
ATOM 745 O O . VAL A 1 91 ? -8.227 -9.253 5.451 1.00 96.56 91 VAL A O 1
ATOM 748 N N . ILE A 1 92 ? -10.291 -10.030 4.990 1.00 95.31 92 ILE A N 1
ATOM 749 C CA . ILE A 1 92 ? -10.447 -10.912 6.154 1.00 95.31 92 ILE A CA 1
ATOM 750 C C . ILE A 1 92 ? -10.990 -12.241 5.625 1.00 95.31 92 ILE A C 1
ATOM 752 O O . ILE A 1 92 ? -12.139 -12.308 5.177 1.00 95.31 92 ILE A O 1
ATOM 756 N N . GLY A 1 93 ? -10.153 -13.282 5.635 1.00 89.25 93 GLY A N 1
ATOM 757 C CA . GLY A 1 93 ? -10.419 -14.498 4.859 1.00 89.25 93 GLY A CA 1
ATOM 758 C C . GLY A 1 93 ? -10.568 -14.159 3.371 1.00 89.25 93 GLY A C 1
ATOM 759 O O . GLY A 1 93 ? -9.767 -13.406 2.822 1.00 89.25 93 GLY A O 1
ATOM 760 N N . ASP A 1 94 ? -11.642 -14.633 2.738 1.00 87.06 94 ASP A N 1
ATOM 761 C CA . ASP A 1 94 ? -11.921 -14.358 1.319 1.00 87.06 94 ASP A CA 1
ATOM 762 C C . ASP A 1 94 ? -12.657 -13.027 1.073 1.00 87.06 94 ASP A C 1
ATOM 764 O O . ASP A 1 94 ? -12.899 -12.641 -0.072 1.00 87.06 94 ASP A O 1
ATOM 768 N N . LYS A 1 95 ? -13.039 -12.304 2.135 1.00 92.75 95 LYS A N 1
ATOM 769 C CA . LYS A 1 95 ? -13.835 -11.078 2.017 1.00 92.75 95 LYS A CA 1
ATOM 770 C C . LYS A 1 95 ? -12.943 -9.859 1.807 1.00 92.75 95 LYS A C 1
ATOM 772 O O . LYS A 1 95 ? -12.198 -9.473 2.706 1.00 92.75 95 LYS A O 1
ATOM 777 N N . GLU A 1 96 ? -13.102 -9.187 0.669 1.00 93.44 96 GLU A N 1
ATOM 778 C CA . GLU A 1 96 ? -12.530 -7.856 0.444 1.00 93.44 96 GLU A CA 1
ATOM 779 C C . GLU A 1 96 ? -13.236 -6.803 1.301 1.00 93.44 96 GLU A C 1
ATOM 781 O O . GLU A 1 96 ? -14.459 -6.685 1.296 1.00 93.44 96 GLU A O 1
ATOM 786 N N . LEU A 1 97 ? -12.465 -6.012 2.049 1.00 93.19 97 LEU A N 1
ATOM 787 C CA . LEU A 1 97 ? -13.042 -5.021 2.962 1.00 93.19 97 LEU A CA 1
ATOM 788 C C . LEU A 1 97 ? -13.553 -3.772 2.239 1.00 93.19 97 LEU A C 1
ATOM 790 O O . LEU A 1 97 ? -14.483 -3.127 2.722 1.00 93.19 97 LEU A O 1
ATOM 794 N N . ALA A 1 98 ? -12.986 -3.449 1.074 1.00 87.69 98 ALA A N 1
ATOM 795 C CA . ALA A 1 98 ? -13.430 -2.318 0.262 1.00 87.69 98 ALA A CA 1
ATOM 796 C C . ALA A 1 98 ? -14.894 -2.454 -0.178 1.00 87.69 98 ALA A C 1
ATOM 798 O O . ALA A 1 98 ? -15.622 -1.470 -0.144 1.00 87.69 98 ALA A O 1
ATOM 799 N N . SER A 1 99 ? -15.373 -3.667 -0.477 1.00 85.69 99 SER A N 1
ATOM 800 C CA . SER A 1 99 ? -16.756 -3.872 -0.930 1.00 85.69 99 SER A CA 1
ATOM 801 C C . SER A 1 99 ? -17.811 -3.540 0.135 1.00 85.69 99 SER A C 1
ATOM 803 O O . SER A 1 99 ? -18.990 -3.418 -0.185 1.00 85.69 99 SER A O 1
ATOM 805 N N . GLY A 1 100 ? -17.412 -3.447 1.409 1.00 87.44 100 GLY A N 1
ATOM 806 C CA . GLY A 1 100 ? -18.290 -3.108 2.531 1.00 87.44 100 GLY A CA 1
ATOM 807 C C . GLY A 1 100 ? -18.009 -1.747 3.165 1.00 87.44 100 GLY A C 1
ATOM 808 O O . GLY A 1 100 ? -18.712 -1.372 4.100 1.00 87.44 100 GLY A O 1
ATOM 809 N N . ASN A 1 101 ? -16.990 -1.013 2.706 1.00 90.38 101 ASN A N 1
ATOM 810 C CA . ASN A 1 101 ? -16.576 0.245 3.317 1.00 90.38 101 ASN A CA 1
ATOM 811 C C . ASN A 1 101 ? -16.096 1.238 2.251 1.00 90.38 101 ASN A C 1
ATOM 813 O O . ASN A 1 101 ? -14.982 1.136 1.740 1.00 90.38 101 ASN A O 1
ATOM 817 N N . GLN A 1 102 ? -16.922 2.252 1.984 1.00 89.69 102 GLN A N 1
ATOM 818 C CA . GLN A 1 102 ? -16.679 3.259 0.945 1.00 89.69 102 GLN A CA 1
ATOM 819 C C . GLN A 1 102 ? -15.353 4.017 1.134 1.00 89.69 102 GLN A C 1
ATOM 821 O O . GLN A 1 102 ? -14.710 4.411 0.164 1.00 89.69 102 GLN A O 1
ATOM 826 N N . PHE A 1 103 ? -14.914 4.226 2.379 1.00 90.62 103 PHE A N 1
ATOM 827 C CA . PHE A 1 103 ? -13.650 4.913 2.627 1.00 90.62 103 PHE A CA 1
ATOM 828 C C . PHE A 1 103 ? -12.445 4.020 2.314 1.00 90.62 103 PHE A C 1
ATOM 830 O O . PHE A 1 103 ? -11.452 4.500 1.770 1.00 90.62 103 PHE A O 1
ATOM 837 N N . LEU A 1 104 ? -12.523 2.721 2.610 1.00 92.00 104 LEU A N 1
ATOM 838 C CA . LEU A 1 104 ? -11.502 1.765 2.179 1.00 92.00 104 LEU A CA 1
ATOM 839 C C . LEU A 1 104 ? -11.495 1.591 0.660 1.00 92.00 104 LEU A C 1
ATOM 841 O O . LEU A 1 104 ? -10.418 1.536 0.075 1.00 92.00 104 LEU A O 1
ATOM 845 N N . GLU A 1 105 ? -12.664 1.550 0.022 1.00 92.38 105 GLU A N 1
ATOM 846 C CA . GLU A 1 105 ? -12.789 1.499 -1.438 1.00 92.38 105 GLU A CA 1
ATOM 847 C C . GLU A 1 105 ? -12.122 2.704 -2.107 1.00 92.38 105 GLU A C 1
ATOM 849 O O . GLU A 1 105 ? -11.317 2.542 -3.027 1.00 92.38 105 GLU A O 1
ATOM 854 N N . TYR A 1 106 ? -12.398 3.910 -1.602 1.00 91.12 106 TYR A N 1
ATOM 855 C CA . TYR A 1 106 ? -11.781 5.141 -2.084 1.00 91.12 106 TYR A CA 1
ATOM 856 C C . TYR A 1 106 ? -10.252 5.082 -1.990 1.00 91.12 106 TYR A C 1
ATOM 858 O O . TYR A 1 106 ? -9.554 5.311 -2.980 1.00 91.12 106 TYR A O 1
ATOM 866 N N . GLN A 1 107 ? -9.726 4.720 -0.817 1.00 92.44 107 GLN A N 1
ATOM 867 C CA . GLN A 1 107 ? -8.284 4.637 -0.604 1.00 92.44 107 GLN A CA 1
ATOM 868 C C . GLN A 1 107 ? -7.635 3.563 -1.485 1.00 92.44 107 GLN A C 1
ATOM 870 O O . GLN A 1 107 ? -6.624 3.835 -2.125 1.00 92.44 107 GLN A O 1
ATOM 875 N N . GLN A 1 108 ? -8.223 2.364 -1.573 1.00 92.44 108 GLN A N 1
ATOM 876 C CA . GLN A 1 108 ? -7.701 1.274 -2.407 1.00 92.44 108 GLN A CA 1
ATOM 877 C C . GLN A 1 108 ? -7.720 1.623 -3.894 1.00 92.44 108 GLN A C 1
ATOM 879 O O . GLN A 1 108 ? -6.768 1.311 -4.609 1.00 92.44 108 GLN A O 1
ATOM 884 N N . THR A 1 109 ? -8.755 2.322 -4.359 1.00 90.81 109 THR A N 1
ATOM 885 C CA . THR A 1 109 ? -8.809 2.833 -5.734 1.00 90.81 109 THR A CA 1
ATOM 886 C C . THR A 1 109 ? -7.667 3.810 -5.990 1.00 90.81 109 THR A C 1
ATOM 888 O O . THR A 1 109 ? -6.957 3.674 -6.985 1.00 90.81 109 THR A O 1
ATOM 891 N N . TYR A 1 110 ? -7.437 4.745 -5.065 1.00 89.25 110 TYR A N 1
ATOM 892 C CA . TYR A 1 110 ? -6.361 5.726 -5.172 1.00 89.25 110 TYR A CA 1
ATOM 893 C C . TYR A 1 110 ? -4.985 5.056 -5.267 1.00 89.25 110 TYR A C 1
ATOM 895 O O . TYR A 1 110 ? -4.217 5.334 -6.183 1.00 89.25 110 TYR A O 1
ATOM 903 N N . ILE A 1 111 ? -4.695 4.107 -4.372 1.00 90.19 111 ILE A N 1
ATOM 904 C CA . ILE A 1 111 ? -3.376 3.464 -4.285 1.00 90.19 111 ILE A CA 1
ATOM 905 C C . ILE A 1 111 ? -3.144 2.360 -5.323 1.00 90.19 111 ILE A C 1
ATOM 907 O O . ILE A 1 111 ? -2.067 1.770 -5.330 1.00 90.19 111 ILE A O 1
ATOM 911 N N . THR A 1 112 ? -4.135 2.045 -6.163 1.00 90.88 112 THR A N 1
ATOM 912 C CA . THR A 1 112 ? -4.023 1.076 -7.271 1.00 90.88 112 THR A CA 1
ATOM 913 C C . THR A 1 112 ? -4.102 1.726 -8.655 1.00 90.88 112 THR A C 1
ATOM 915 O O . THR A 1 112 ? -4.088 1.022 -9.668 1.00 90.88 112 THR A O 1
ATOM 918 N N . THR A 1 113 ? -4.185 3.061 -8.707 1.00 85.38 113 THR A N 1
ATOM 919 C CA . THR A 1 113 ? -4.401 3.828 -9.936 1.00 85.38 113 THR A CA 1
ATOM 920 C C . THR A 1 113 ? -3.249 4.801 -10.188 1.00 85.38 113 THR A C 1
ATOM 922 O O . THR A 1 113 ? -3.166 5.864 -9.576 1.00 85.38 113 THR A O 1
ATOM 925 N N . ASP A 1 114 ? -2.383 4.468 -11.147 1.00 73.50 114 ASP A N 1
ATOM 926 C CA . ASP A 1 114 ? -1.119 5.180 -11.395 1.00 73.50 114 ASP A CA 1
ATOM 927 C C . ASP A 1 114 ? -1.275 6.692 -11.631 1.00 73.50 114 ASP A C 1
ATOM 929 O O . ASP A 1 114 ? -0.462 7.477 -11.144 1.00 73.50 114 ASP A O 1
ATOM 933 N N . TYR A 1 115 ? -2.320 7.136 -12.344 1.00 72.56 115 TYR A N 1
ATOM 934 C CA . TYR A 1 115 ? -2.521 8.568 -12.614 1.00 72.56 115 TYR A CA 1
ATOM 935 C C . TYR A 1 115 ? -2.945 9.367 -11.373 1.00 72.56 115 TYR A C 1
ATOM 937 O O . TYR A 1 115 ? -2.775 10.583 -11.362 1.00 72.56 115 TYR A O 1
ATOM 945 N N . MET A 1 116 ? -3.497 8.708 -10.347 1.00 72.00 116 MET A N 1
ATOM 946 C CA . MET A 1 116 ? -3.857 9.355 -9.082 1.00 72.00 116 MET A CA 1
ATOM 947 C C . MET A 1 116 ? -2.638 9.517 -8.172 1.00 72.00 116 MET A C 1
ATOM 949 O O . MET A 1 116 ? -2.504 10.536 -7.505 1.00 72.00 116 MET A O 1
ATOM 953 N N . VAL A 1 117 ? -1.727 8.541 -8.175 1.00 77.12 117 VAL A N 1
ATOM 954 C CA . VAL A 1 117 ? -0.490 8.595 -7.378 1.00 77.12 117 VAL A CA 1
ATOM 955 C C . VAL A 1 117 ? 0.574 9.479 -8.040 1.00 77.12 117 VAL A C 1
ATOM 957 O O . VAL A 1 117 ? 1.357 10.131 -7.349 1.00 77.12 117 VAL A O 1
ATOM 960 N N . GLY A 1 118 ? 0.588 9.539 -9.375 1.00 76.62 118 GLY A N 1
ATOM 961 C CA . GLY A 1 118 ? 1.577 10.287 -10.147 1.00 76.62 118 GLY A CA 1
ATOM 962 C C . GLY A 1 118 ? 2.939 9.588 -10.203 1.00 76.62 118 GLY A C 1
ATOM 963 O O . GLY A 1 118 ? 3.181 8.589 -9.533 1.00 76.62 118 GLY A O 1
ATOM 964 N N . ARG A 1 119 ? 3.850 10.096 -11.039 1.00 84.25 119 ARG A N 1
ATOM 965 C CA . ARG A 1 119 ? 5.221 9.566 -11.148 1.00 84.25 119 ARG A CA 1
ATOM 966 C C . ARG A 1 119 ? 6.144 10.164 -10.083 1.00 84.25 119 ARG A C 1
ATOM 968 O O . ARG A 1 119 ? 5.904 11.269 -9.604 1.00 84.25 119 ARG A O 1
ATOM 975 N N . THR A 1 120 ? 7.243 9.482 -9.765 1.00 84.56 120 THR A N 1
ATOM 976 C CA . THR A 1 120 ? 8.232 9.944 -8.773 1.00 84.56 120 THR A CA 1
ATOM 977 C C . THR A 1 120 ? 9.662 9.697 -9.235 1.00 84.56 120 THR A C 1
ATOM 979 O O . THR A 1 120 ? 9.921 8.781 -9.998 1.00 84.56 120 THR A O 1
ATOM 982 N N . ILE A 1 121 ? 10.618 10.485 -8.748 1.00 84.50 121 ILE A N 1
ATOM 983 C CA . ILE A 1 121 ? 12.058 10.209 -8.916 1.00 84.50 121 ILE A CA 1
ATOM 984 C C . ILE A 1 121 ? 12.667 9.519 -7.687 1.00 84.50 121 ILE A C 1
ATOM 986 O O . ILE A 1 121 ? 13.861 9.240 -7.661 1.00 84.50 121 ILE A O 1
ATOM 990 N N . LYS A 1 122 ? 11.867 9.296 -6.636 1.00 88.44 122 LYS A N 1
ATOM 991 C CA . LYS A 1 122 ? 12.332 8.687 -5.389 1.00 88.44 122 LYS A CA 1
ATOM 992 C C . LYS A 1 122 ? 12.420 7.171 -5.533 1.00 88.44 122 LYS A C 1
ATOM 994 O O . LYS A 1 122 ? 11.492 6.534 -6.025 1.00 88.44 122 LYS A O 1
ATOM 999 N N . GLU A 1 123 ? 13.503 6.605 -5.015 1.00 90.12 123 GLU A N 1
ATOM 1000 C CA . GLU A 1 123 ? 13.708 5.154 -4.932 1.00 90.12 123 GLU A CA 1
ATOM 1001 C C . GLU A 1 123 ? 12.950 4.523 -3.760 1.00 90.12 123 GLU A C 1
ATOM 1003 O O . GLU A 1 123 ? 12.706 3.324 -3.759 1.00 90.12 123 GLU A O 1
ATOM 1008 N N . SER A 1 124 ? 12.560 5.309 -2.755 1.00 93.62 124 SER A N 1
ATOM 1009 C CA . SER A 1 124 ? 11.801 4.838 -1.599 1.00 93.62 124 SER A CA 1
ATOM 1010 C C . SER A 1 124 ? 10.644 5.768 -1.259 1.00 93.62 124 SER A C 1
ATOM 1012 O O . SER A 1 124 ? 10.661 6.973 -1.534 1.00 93.62 124 SER A O 1
ATOM 1014 N N . GLY A 1 125 ? 9.609 5.181 -0.671 1.00 93.62 125 GLY A N 1
ATOM 1015 C CA . GLY A 1 125 ? 8.404 5.886 -0.275 1.00 93.62 125 GLY A CA 1
ATOM 1016 C C . GLY A 1 125 ? 7.430 4.954 0.416 1.00 93.62 125 GLY A C 1
ATOM 1017 O O . GLY A 1 125 ? 7.772 3.827 0.778 1.00 93.62 125 GLY A O 1
ATOM 1018 N N . ASN A 1 126 ? 6.214 5.438 0.625 1.00 94.94 126 ASN A N 1
ATOM 1019 C CA . ASN A 1 126 ? 5.194 4.678 1.317 1.00 94.94 126 ASN A CA 1
ATOM 1020 C C . ASN A 1 126 ? 3.805 4.897 0.728 1.00 94.94 126 ASN A C 1
ATOM 1022 O O . ASN A 1 126 ? 3.472 5.968 0.215 1.00 94.94 126 ASN A O 1
ATOM 1026 N N . ILE A 1 127 ? 2.987 3.866 0.877 1.00 94.44 127 ILE A N 1
ATOM 1027 C CA . ILE A 1 127 ? 1.538 3.950 0.769 1.00 94.44 127 ILE A CA 1
ATOM 1028 C C . ILE A 1 127 ? 0.982 3.961 2.187 1.00 94.44 127 ILE A C 1
ATOM 1030 O O . ILE A 1 127 ? 1.475 3.242 3.055 1.00 94.44 127 ILE A O 1
ATOM 1034 N N . VAL A 1 128 ? -0.045 4.771 2.420 1.00 94.88 128 VAL A N 1
ATOM 1035 C CA . VAL A 1 128 ? -0.712 4.853 3.719 1.00 94.88 128 VAL A CA 1
ATOM 1036 C C . VAL A 1 128 ? -2.202 4.598 3.564 1.00 94.88 128 VAL A C 1
ATOM 1038 O O . VAL A 1 128 ? -2.810 5.097 2.619 1.00 94.88 128 VAL A O 1
ATOM 1041 N N . LEU A 1 129 ? -2.779 3.813 4.472 1.00 96.00 129 LEU A N 1
ATOM 1042 C CA . LEU A 1 129 ? -4.209 3.514 4.531 1.00 96.00 129 LEU A CA 1
ATOM 1043 C C . LEU A 1 129 ? -4.722 3.691 5.965 1.00 96.00 129 LEU A C 1
ATOM 1045 O O . LEU A 1 129 ? -4.072 3.279 6.919 1.00 96.00 129 LEU A O 1
ATOM 1049 N N . ALA A 1 130 ? -5.910 4.259 6.118 1.00 95.69 130 ALA A N 1
ATOM 1050 C CA . ALA A 1 130 ? -6.669 4.293 7.356 1.00 95.69 130 ALA A CA 1
ATOM 1051 C C . ALA A 1 130 ? -7.595 3.072 7.406 1.00 95.69 130 ALA A C 1
ATOM 1053 O O . ALA A 1 130 ? -8.537 2.961 6.614 1.00 95.69 130 ALA A O 1
ATOM 1054 N N . ILE A 1 131 ? -7.333 2.165 8.345 1.00 95.81 131 ILE A N 1
ATOM 1055 C CA . ILE A 1 131 ? -8.110 0.946 8.575 1.00 95.81 131 ILE A CA 1
ATOM 1056 C C . ILE A 1 131 ? -9.056 1.179 9.755 1.00 95.81 131 ILE A C 1
ATOM 1058 O O . ILE A 1 131 ? -8.572 1.477 10.846 1.00 95.81 131 ILE A O 1
ATOM 1062 N N . PRO A 1 132 ? -10.383 1.027 9.587 1.00 95.12 132 PRO A N 1
ATOM 1063 C CA . PRO A 1 132 ? -11.323 1.084 10.700 1.00 95.12 132 PRO A CA 1
ATOM 1064 C C . PRO A 1 132 ? -10.894 0.182 11.860 1.00 95.12 132 PRO A C 1
ATOM 1066 O O . PRO A 1 132 ? -10.520 -0.976 11.653 1.00 95.12 132 PRO A O 1
ATOM 1069 N N . ASN A 1 133 ? -11.005 0.685 13.089 1.00 94.75 133 ASN A N 1
ATOM 1070 C CA . ASN A 1 133 ? -10.606 -0.041 14.297 1.00 94.75 133 ASN A CA 1
ATOM 1071 C C . ASN A 1 133 ? -11.317 -1.397 14.459 1.00 94.75 133 ASN A C 1
ATOM 1073 O O . ASN A 1 133 ? -10.763 -2.309 15.074 1.00 94.75 133 ASN A O 1
ATOM 1077 N N . GLU A 1 134 ? -12.525 -1.546 13.907 1.00 93.88 134 GLU A N 1
ATOM 1078 C CA . GLU A 1 134 ? -13.255 -2.820 13.866 1.00 93.88 134 GLU A CA 1
ATOM 1079 C C . GLU A 1 134 ? -12.527 -3.905 13.058 1.00 93.88 134 GLU A C 1
ATOM 1081 O O . GLU A 1 134 ? -12.501 -5.063 13.473 1.00 93.88 134 GLU A O 1
ATOM 1086 N N . TYR A 1 135 ? -11.880 -3.539 11.948 1.00 95.00 135 TYR A N 1
ATOM 1087 C CA . TYR A 1 135 ? -11.125 -4.474 11.113 1.00 95.00 135 TYR A CA 1
ATOM 1088 C C . TYR A 1 135 ? -9.696 -4.636 11.611 1.00 95.00 135 TYR A C 1
ATOM 1090 O O . TYR A 1 135 ? -9.185 -5.751 11.625 1.00 95.00 135 TYR A O 1
ATOM 1098 N N . ALA A 1 136 ? -9.073 -3.551 12.081 1.00 94.44 136 ALA A N 1
ATOM 1099 C CA . ALA A 1 136 ? -7.700 -3.562 12.582 1.00 94.44 136 ALA A CA 1
ATOM 1100 C C . ALA A 1 136 ? -7.491 -4.545 13.748 1.00 94.44 136 ALA A C 1
ATOM 1102 O O . ALA A 1 136 ? -6.412 -5.100 13.901 1.00 94.44 136 ALA A O 1
ATOM 1103 N N . LYS A 1 137 ? -8.527 -4.805 14.556 1.00 93.44 137 LYS A N 1
ATOM 1104 C CA . LYS A 1 137 ? -8.477 -5.767 15.674 1.00 93.44 137 LYS A CA 1
ATOM 1105 C C . LYS A 1 137 ? -8.658 -7.230 15.249 1.00 93.44 137 LYS A C 1
ATOM 1107 O O . LYS A 1 137 ? -8.560 -8.123 16.091 1.00 93.44 137 LYS A O 1
ATOM 1112 N N . ASN A 1 138 ? -8.982 -7.496 13.985 1.00 95.19 138 ASN A N 1
ATOM 1113 C CA . ASN A 1 138 ? -9.264 -8.845 13.514 1.00 95.19 138 ASN A CA 1
ATOM 1114 C C . ASN A 1 138 ? -7.964 -9.611 13.228 1.00 95.19 138 ASN A C 1
ATOM 1116 O O . ASN A 1 138 ? -7.194 -9.225 12.355 1.00 95.19 138 ASN A O 1
ATOM 1120 N N . LYS A 1 139 ? -7.745 -10.738 13.913 1.00 93.50 139 LYS A N 1
ATOM 1121 C CA . LYS A 1 139 ? -6.530 -11.564 13.767 1.00 93.50 139 LYS A CA 1
ATOM 1122 C C . LYS A 1 139 ? -6.316 -12.141 12.364 1.00 93.50 139 LYS A C 1
ATOM 1124 O O . LYS A 1 139 ? -5.209 -12.542 12.048 1.00 93.50 139 LYS A O 1
ATOM 1129 N N . SER A 1 140 ? -7.359 -12.201 11.542 1.00 95.38 140 SER A N 1
ATOM 1130 C CA . SER A 1 140 ? -7.295 -12.675 10.157 1.00 95.38 140 SER A CA 1
ATOM 1131 C C . SER A 1 140 ? -7.220 -11.530 9.145 1.00 95.38 140 SER A C 1
ATOM 1133 O O . SER A 1 140 ? -7.474 -11.748 7.962 1.00 95.38 140 SER A O 1
ATOM 1135 N N . LEU A 1 141 ? -6.935 -10.303 9.595 1.00 97.19 141 LEU A N 1
ATOM 1136 C CA . LEU A 1 141 ? -6.712 -9.167 8.711 1.00 97.19 141 LEU A CA 1
ATOM 1137 C C . LEU A 1 141 ? -5.411 -9.362 7.927 1.00 97.19 141 LEU A C 1
ATOM 1139 O O . LEU A 1 141 ? -4.331 -9.482 8.506 1.00 97.19 141 LEU A O 1
ATOM 1143 N N . GLN A 1 142 ? -5.528 -9.322 6.603 1.00 97.12 142 GLN A N 1
ATOM 1144 C CA . GLN A 1 142 ? -4.411 -9.502 5.687 1.00 97.12 142 GLN A CA 1
ATOM 1145 C C . GLN A 1 142 ? -4.393 -8.416 4.613 1.00 97.12 142 GLN A C 1
ATOM 1147 O O . GLN A 1 142 ? -5.432 -7.910 4.175 1.00 97.12 142 GLN A O 1
ATOM 1152 N N . LEU A 1 143 ? -3.194 -8.098 4.134 1.00 96.38 143 LEU A N 1
ATOM 1153 C CA . LEU A 1 143 ? -2.984 -7.373 2.890 1.00 96.38 143 LEU A CA 1
ATOM 1154 C C . LEU A 1 143 ? -2.806 -8.388 1.757 1.00 96.38 143 LEU A C 1
ATOM 1156 O O . LEU A 1 143 ? -1.761 -9.031 1.645 1.00 96.38 143 LEU A O 1
ATOM 1160 N N . LYS A 1 144 ? -3.824 -8.514 0.905 1.00 96.38 144 LYS A N 1
ATOM 1161 C CA . LYS A 1 144 ? -3.752 -9.279 -0.339 1.00 96.38 144 LYS A CA 1
ATOM 1162 C C . LYS A 1 144 ? -3.006 -8.461 -1.387 1.00 96.38 144 LYS A C 1
ATOM 1164 O O . LYS A 1 144 ? -3.367 -7.319 -1.673 1.00 96.38 144 LYS A O 1
ATOM 1169 N N . LEU A 1 145 ? -2.004 -9.068 -2.001 1.00 95.88 145 LEU A N 1
ATOM 1170 C CA . LEU A 1 145 ? -1.152 -8.479 -3.020 1.00 95.88 145 LEU A CA 1
ATOM 1171 C C . LEU A 1 145 ? -1.251 -9.286 -4.306 1.00 95.88 145 LEU A C 1
ATOM 1173 O O . LEU A 1 145 ? -1.006 -10.491 -4.324 1.00 95.88 145 LEU A O 1
ATOM 1177 N N . VAL A 1 146 ? -1.544 -8.597 -5.400 1.00 96.12 146 VAL A N 1
ATOM 1178 C CA . VAL A 1 146 ? -1.341 -9.131 -6.744 1.00 96.12 146 VAL A CA 1
ATOM 1179 C C . VAL A 1 146 ? 0.105 -8.848 -7.127 1.00 96.12 146 VAL A C 1
ATOM 1181 O O . VAL A 1 146 ? 0.490 -7.692 -7.284 1.00 96.12 146 VAL A O 1
ATOM 1184 N N . GLN A 1 147 ? 0.919 -9.883 -7.296 1.00 96.38 147 GLN A N 1
ATOM 1185 C CA . GLN A 1 147 ? 2.247 -9.763 -7.888 1.00 96.38 147 GLN A CA 1
ATOM 1186 C C . GLN A 1 147 ? 2.147 -9.851 -9.408 1.00 96.38 147 GLN A C 1
ATOM 1188 O O . GLN A 1 147 ? 1.419 -10.693 -9.929 1.00 96.38 147 GLN A O 1
ATOM 1193 N N . LYS A 1 148 ? 2.907 -9.012 -10.112 1.00 95.62 148 LYS A N 1
ATOM 1194 C CA . LYS A 1 148 ? 3.063 -9.040 -11.570 1.00 95.62 148 LYS A CA 1
ATOM 1195 C C . LYS A 1 148 ? 4.546 -9.084 -11.907 1.00 95.62 148 LYS A C 1
ATOM 1197 O O . LYS A 1 148 ? 5.208 -8.053 -11.901 1.00 95.62 148 LYS A O 1
ATOM 1202 N N . ILE A 1 149 ? 5.074 -10.276 -12.148 1.00 95.56 149 ILE A N 1
ATOM 1203 C CA . ILE A 1 149 ? 6.503 -10.488 -12.403 1.00 95.56 149 ILE A CA 1
ATOM 1204 C C . ILE A 1 149 ? 6.662 -10.969 -13.841 1.00 95.56 149 ILE A C 1
ATOM 1206 O O . ILE A 1 149 ? 6.253 -12.084 -14.161 1.00 95.56 149 ILE A O 1
ATOM 1210 N N . ASP A 1 150 ? 7.227 -10.123 -14.703 1.00 92.81 150 ASP A N 1
ATOM 1211 C CA . ASP A 1 150 ? 7.491 -10.412 -16.118 1.00 92.81 150 ASP A CA 1
ATOM 1212 C C . ASP A 1 150 ? 6.251 -10.994 -16.837 1.00 92.81 150 ASP A C 1
ATOM 1214 O O . ASP A 1 150 ? 6.304 -12.015 -17.523 1.00 92.81 150 ASP A O 1
ATOM 1218 N N . GLY A 1 151 ? 5.091 -10.368 -16.606 1.00 89.00 151 GLY A N 1
ATOM 1219 C CA . GLY A 1 151 ? 3.797 -10.764 -17.177 1.00 89.00 151 GLY A CA 1
ATOM 1220 C C . GLY A 1 151 ? 3.069 -11.910 -16.459 1.00 89.00 151 GLY A C 1
ATOM 1221 O O . GLY A 1 151 ? 1.926 -12.203 -16.804 1.00 89.00 151 GLY A O 1
ATOM 1222 N N . LYS A 1 152 ? 3.673 -12.544 -15.446 1.00 94.00 152 LYS A N 1
ATOM 1223 C CA . LYS A 1 152 ? 3.025 -13.592 -14.640 1.00 94.00 152 LYS A CA 1
ATOM 1224 C C . LYS A 1 152 ? 2.364 -13.011 -13.395 1.00 94.00 152 LYS A C 1
ATOM 1226 O O . LYS A 1 152 ? 2.991 -12.248 -12.659 1.00 94.00 152 LYS A O 1
ATOM 1231 N N . ASN A 1 153 ? 1.133 -13.447 -13.132 1.00 94.81 153 ASN A N 1
ATOM 1232 C CA . ASN A 1 153 ? 0.355 -13.018 -11.973 1.00 94.81 153 ASN A CA 1
ATOM 1233 C C . ASN A 1 153 ? 0.405 -14.060 -10.853 1.00 94.81 153 ASN A C 1
ATOM 1235 O O . ASN A 1 153 ? 0.240 -15.251 -11.110 1.00 94.81 153 ASN A O 1
ATOM 1239 N N . GLN A 1 154 ? 0.594 -13.600 -9.618 1.00 95.44 154 GLN A N 1
ATOM 1240 C CA . GLN A 1 154 ? 0.573 -14.434 -8.411 1.00 95.44 154 GLN A CA 1
ATOM 1241 C C . GLN A 1 154 ? -0.146 -13.682 -7.290 1.00 95.44 154 GLN A C 1
ATOM 1243 O O . GLN A 1 154 ? -0.161 -12.451 -7.291 1.00 95.44 154 GLN A O 1
ATOM 1248 N N . LEU A 1 155 ? -0.734 -14.405 -6.338 1.00 95.38 155 LEU A N 1
ATOM 1249 C CA . LEU A 1 155 ? -1.312 -13.807 -5.136 1.00 95.38 155 LEU A CA 1
ATOM 1250 C C . LEU A 1 155 ? -0.409 -14.081 -3.941 1.00 95.38 155 LEU A C 1
ATOM 1252 O O . LEU A 1 155 ? 0.017 -15.212 -3.723 1.00 95.38 155 LEU A O 1
ATOM 1256 N N . VAL A 1 156 ? -0.150 -13.035 -3.168 1.00 95.06 156 VAL A N 1
ATOM 1257 C CA . VAL A 1 156 ? 0.573 -13.103 -1.899 1.00 95.06 156 VAL A CA 1
ATOM 1258 C C . VAL A 1 156 ? -0.271 -12.431 -0.833 1.00 95.06 156 VAL A C 1
ATOM 1260 O O . VAL A 1 156 ? -0.945 -11.441 -1.101 1.00 95.06 156 VAL A O 1
ATOM 1263 N N . TYR A 1 157 ? -0.226 -12.966 0.378 1.00 95.25 157 TYR A N 1
ATOM 1264 C CA . TYR A 1 157 ? -0.947 -12.438 1.526 1.00 95.25 157 TYR A CA 1
ATOM 1265 C C . TYR A 1 157 ? 0.072 -12.085 2.603 1.00 95.25 157 TYR A C 1
ATOM 1267 O O . TYR A 1 157 ? 0.985 -12.866 2.871 1.00 95.25 157 TYR A O 1
ATOM 1275 N N . ILE A 1 158 ? -0.057 -10.890 3.173 1.00 94.75 158 ILE A N 1
ATOM 1276 C CA . ILE A 1 158 ? 0.740 -10.444 4.316 1.00 94.75 158 ILE A CA 1
ATOM 1277 C C . ILE A 1 158 ? -0.197 -10.328 5.513 1.00 94.75 158 ILE A C 1
ATOM 1279 O O . ILE A 1 158 ? -1.142 -9.539 5.468 1.00 94.75 158 ILE A O 1
ATOM 1283 N N . ASP A 1 159 ? 0.072 -11.095 6.566 1.00 94.25 159 ASP A N 1
ATOM 1284 C CA . ASP A 1 159 ? -0.628 -10.973 7.846 1.00 94.25 159 ASP A CA 1
ATOM 1285 C C . ASP A 1 159 ? -0.299 -9.627 8.506 1.00 94.25 159 ASP A C 1
ATOM 1287 O O . ASP A 1 159 ? 0.859 -9.201 8.524 1.00 94.25 159 ASP A O 1
ATOM 1291 N N . LEU A 1 160 ? -1.329 -8.935 9.008 1.00 93.69 160 LEU A N 1
ATOM 1292 C CA . LEU A 1 160 ? -1.202 -7.593 9.593 1.00 93.69 160 LEU A CA 1
ATOM 1293 C C . LEU A 1 160 ? -1.323 -7.568 11.128 1.00 93.69 160 LEU A C 1
ATOM 1295 O O . LEU A 1 160 ? -1.235 -6.485 11.708 1.00 93.69 160 LEU A O 1
ATOM 1299 N N . ASN A 1 161 ? -1.535 -8.723 11.770 1.00 85.50 161 ASN A N 1
ATOM 1300 C CA . ASN A 1 161 ? -1.726 -8.892 13.217 1.00 85.50 161 ASN A CA 1
ATOM 1301 C C . ASN A 1 161 ? -0.936 -10.074 13.782 1.00 85.50 161 ASN A C 1
ATOM 1303 O O . ASN A 1 161 ? -0.682 -11.030 13.019 1.00 85.50 161 ASN A O 1
#

Foldseek 3Di:
DKAWQEWAQQDDFPHDGWTKTKIFPDKAKAADDPVNVVVVCVLVVVVCVVVVDDLRPWWIKIKGKMFMDTPDDDPDGFAFFQAAAPPWAKDQVVDGVCVVDVQRVSLNCQRNDRVNRDTHPDRIDIRMDTHTPVLLPDQRIWTWGWGQHNNDTDIDIHGHD

Secondary structure (DSSP, 8-state):
--EEEEEEEEEEETTEEEEEEEEEEEEEEEE--HHHHHHHHHHHHHHHTTTT--HHHHEEEEEEEEEEEESS--SS--BPPS-PPTT-EEEETTEESGGG-HHHHHHHHHHT-HHHH--B--SEEEEEEEEEHHHHT-TTEEEEEEEEETTEEEEEEEE--